Protein AF-A0A945YSK9-F1 (afdb_monomer_lite)

Radius of gyration: 14.39 Å; chains: 1; bounding box: 41×20×35 Å

Foldseek 3Di:
DVVQLVVLLVCLVVLLVCCVPPPPPPCPSNVVSVVSLVVSLVCQCVPVHDVSSVVSVVVSVVVVVVVVVVSVVVVVVVVVD

Sequence (81 aa):
MWTVISVLILIGLLMMIMEVLVIPGSGFAGLIGLVLMAAGVWLAYSKEGIMAGHITLASTLAINLLGLIIILRSKTWKKAS

pLDDT: mean 82.12, std 12.17, range [40.53, 92.44]

Secondary structure (DSSP, 8-state):
-HHHHHHHHHHHHHHHHHHHHHSTT--HHHHHHHHHHHHHHHHHHHHT-HHHHHHHHHHHHHHHHHHHHHHHHHHHHTT--

Structure (mmCIF, N/CA/C/O backbone):
data_AF-A0A945YSK9-F1
#
_entry.id   AF-A0A945YSK9-F1
#
loop_
_atom_site.group_PDB
_atom_site.id
_atom_site.type_symbol
_atom_site.label_atom_id
_atom_site.label_alt_id
_atom_site.label_comp_id
_atom_site.label_asym_id
_atom_site.label_entity_id
_atom_site.label_seq_id
_atom_site.pdbx_PDB_ins_code
_atom_site.Cartn_x
_atom_site.Cartn_y
_atom_site.Cartn_z
_atom_site.occupancy
_atom_site.B_iso_or_equiv
_atom_site.auth_seq_id
_atom_site.auth_comp_id
_atom_site.auth_asym_id
_atom_site.auth_atom_id
_atom_site.pdbx_PDB_model_num
ATOM 1 N N . MET A 1 1 ? 12.242 -9.288 -7.915 1.00 77.62 1 MET A N 1
ATOM 2 C CA . MET A 1 1 ? 12.165 -8.285 -6.824 1.00 77.62 1 MET A CA 1
ATOM 3 C C . MET A 1 1 ? 10.790 -8.269 -6.145 1.00 77.62 1 MET A C 1
ATOM 5 O O . MET A 1 1 ? 10.628 -7.633 -5.107 1.00 77.62 1 MET A O 1
ATOM 9 N N . TRP A 1 2 ? 9.840 -9.057 -6.656 1.00 80.12 2 TRP A N 1
ATOM 10 C CA . TRP A 1 2 ? 8.509 -9.329 -6.101 1.00 80.12 2 TRP A CA 1
ATOM 11 C C . TRP A 1 2 ? 8.415 -9.526 -4.587 1.00 80.12 2 TRP A C 1
ATOM 13 O O . TRP A 1 2 ? 7.487 -9.001 -3.978 1.00 80.12 2 TRP A O 1
ATOM 23 N N . THR A 1 3 ? 9.360 -10.232 -3.960 1.00 87.81 3 THR A N 1
ATOM 24 C CA . THR A 1 3 ? 9.337 -10.471 -2.508 1.00 87.81 3 THR A CA 1
ATOM 25 C C . THR A 1 3 ? 9.422 -9.165 -1.723 1.00 87.81 3 THR A C 1
ATOM 27 O O . THR A 1 3 ? 8.657 -8.955 -0.791 1.00 87.81 3 THR A O 1
ATOM 30 N N . VAL A 1 4 ? 10.298 -8.247 -2.145 1.00 88.50 4 VAL A N 1
ATOM 31 C CA . VAL A 1 4 ? 10.489 -6.944 -1.492 1.00 88.50 4 VAL A CA 1
ATOM 32 C C . VAL A 1 4 ? 9.257 -6.064 -1.685 1.00 88.50 4 VAL A C 1
ATOM 34 O O . VAL A 1 4 ? 8.770 -5.475 -0.725 1.00 88.50 4 VAL A O 1
ATOM 37 N N . ILE A 1 5 ? 8.709 -6.037 -2.904 1.00 88.00 5 ILE A N 1
ATOM 38 C CA . ILE A 1 5 ? 7.475 -5.306 -3.237 1.00 88.00 5 ILE A CA 1
ATOM 39 C C . ILE A 1 5 ? 6.309 -5.807 -2.374 1.00 88.00 5 ILE A C 1
ATOM 41 O O . ILE A 1 5 ? 5.606 -5.013 -1.752 1.00 88.00 5 ILE A O 1
ATOM 45 N N . SER A 1 6 ? 6.138 -7.128 -2.296 1.00 87.06 6 SER A N 1
ATOM 46 C CA . SER A 1 6 ? 5.056 -7.759 -1.535 1.00 87.06 6 SER A CA 1
ATOM 47 C C . SER A 1 6 ? 5.186 -7.476 -0.042 1.00 87.06 6 SER A C 1
ATOM 49 O O . SER A 1 6 ? 4.195 -7.146 0.599 1.00 87.06 6 SER A O 1
ATOM 51 N N . VAL A 1 7 ? 6.404 -7.541 0.506 1.00 91.50 7 VAL A N 1
ATOM 52 C CA . VAL A 1 7 ? 6.672 -7.229 1.917 1.00 91.50 7 VAL A CA 1
ATOM 53 C C . VAL A 1 7 ? 6.405 -5.752 2.222 1.00 91.50 7 VAL A C 1
ATOM 55 O O . VAL A 1 7 ? 5.749 -5.464 3.216 1.00 91.50 7 VAL A O 1
ATOM 58 N N . LEU A 1 8 ? 6.829 -4.818 1.362 1.00 90.44 8 LEU A N 1
ATOM 59 C CA . LEU A 1 8 ? 6.538 -3.383 1.516 1.00 90.44 8 LEU A CA 1
ATOM 60 C C . LEU A 1 8 ? 5.032 -3.107 1.563 1.00 90.44 8 LEU A C 1
ATOM 62 O O . LEU A 1 8 ? 4.561 -2.388 2.445 1.00 90.44 8 LEU A O 1
ATOM 66 N N . ILE A 1 9 ? 4.277 -3.713 0.646 1.00 89.69 9 ILE A N 1
ATOM 67 C CA . ILE A 1 9 ? 2.821 -3.553 0.588 1.00 89.69 9 ILE A CA 1
ATOM 68 C C . ILE A 1 9 ? 2.145 -4.209 1.795 1.00 89.69 9 ILE A C 1
ATOM 70 O O . ILE A 1 9 ? 1.287 -3.584 2.411 1.00 89.69 9 ILE A O 1
ATOM 74 N N . LEU A 1 10 ? 2.553 -5.424 2.176 1.00 89.88 10 LEU A N 1
ATOM 75 C CA . LEU A 1 10 ? 2.016 -6.131 3.343 1.00 89.88 10 LEU A CA 1
ATOM 76 C C . LEU A 1 10 ? 2.269 -5.373 4.646 1.00 89.88 10 LEU A C 1
ATOM 78 O O . LEU A 1 10 ? 1.349 -5.240 5.450 1.00 89.88 10 LEU A O 1
ATOM 82 N N . ILE A 1 11 ? 3.482 -4.853 4.850 1.00 92.44 11 ILE A N 1
ATOM 83 C CA . ILE A 1 11 ? 3.812 -4.050 6.033 1.00 92.44 11 ILE A CA 1
ATOM 84 C C . ILE A 1 11 ? 2.991 -2.762 6.027 1.00 92.44 11 ILE A C 1
ATOM 86 O O . ILE A 1 11 ? 2.397 -2.422 7.047 1.00 92.44 11 ILE A O 1
ATOM 90 N N . GLY A 1 12 ? 2.901 -2.068 4.889 1.00 89.38 12 GLY A N 1
ATOM 91 C CA . GLY A 1 12 ? 2.111 -0.843 4.803 1.00 89.38 12 GLY A CA 1
ATOM 92 C C . GLY A 1 12 ? 0.624 -1.071 5.107 1.00 89.38 12 GLY A C 1
ATOM 93 O O . GLY A 1 12 ? 0.019 -0.298 5.851 1.00 89.38 12 GLY A O 1
ATOM 94 N N . LEU A 1 13 ? 0.062 -2.183 4.629 1.00 87.25 13 LEU A N 1
ATOM 95 C CA . LEU A 1 13 ? -1.288 -2.642 4.968 1.00 87.25 13 LEU A CA 1
ATOM 96 C C . LEU A 1 13 ? -1.445 -2.961 6.457 1.00 87.25 13 LEU A C 1
ATOM 98 O O . LEU A 1 13 ? -2.404 -2.512 7.083 1.00 87.25 13 LEU A O 1
ATOM 102 N N . LEU A 1 14 ? -0.495 -3.695 7.037 1.00 88.62 14 LEU A N 1
ATOM 103 C CA . LEU A 1 14 ? -0.473 -4.017 8.466 1.00 88.62 14 LEU A CA 1
ATOM 104 C C . LEU A 1 14 ? -0.452 -2.760 9.332 1.00 88.62 14 LEU A C 1
ATOM 106 O O . LEU A 1 14 ? -1.194 -2.692 10.308 1.00 88.62 14 LEU A O 1
ATOM 110 N N . MET A 1 15 ? 0.348 -1.756 8.967 1.00 88.50 15 MET A N 1
ATOM 111 C CA . MET A 1 15 ? 0.392 -0.478 9.684 1.00 88.50 15 MET A CA 1
ATOM 112 C C . MET A 1 15 ? -0.937 0.273 9.590 1.00 88.50 15 MET A C 1
ATOM 114 O O . MET A 1 15 ? -1.395 0.837 10.583 1.00 88.50 15 MET A O 1
ATOM 118 N N . MET A 1 16 ? -1.591 0.226 8.429 1.00 84.19 16 MET A N 1
ATOM 119 C CA . MET A 1 16 ? -2.905 0.833 8.237 1.00 84.19 16 MET A CA 1
ATOM 120 C C . MET A 1 16 ? -3.979 0.147 9.100 1.00 84.19 16 MET A C 1
ATOM 122 O O . MET A 1 16 ? -4.779 0.820 9.746 1.00 84.19 16 MET A O 1
ATOM 126 N N . ILE A 1 17 ? -3.960 -1.188 9.180 1.00 82.31 17 ILE A N 1
ATOM 127 C CA . ILE A 1 17 ? -4.853 -1.964 10.057 1.00 82.31 17 ILE A CA 1
ATOM 128 C C . ILE A 1 17 ? -4.548 -1.675 11.534 1.00 82.31 17 ILE A C 1
ATOM 130 O O . ILE A 1 17 ? -5.469 -1.449 12.317 1.00 82.31 17 ILE A O 1
ATOM 134 N N . MET A 1 18 ? -3.267 -1.639 11.914 1.00 86.00 18 MET A N 1
ATOM 135 C CA . MET A 1 18 ? -2.818 -1.277 13.264 1.00 86.00 18 MET A CA 1
ATOM 136 C C . MET A 1 18 ? -3.322 0.102 13.683 1.00 86.00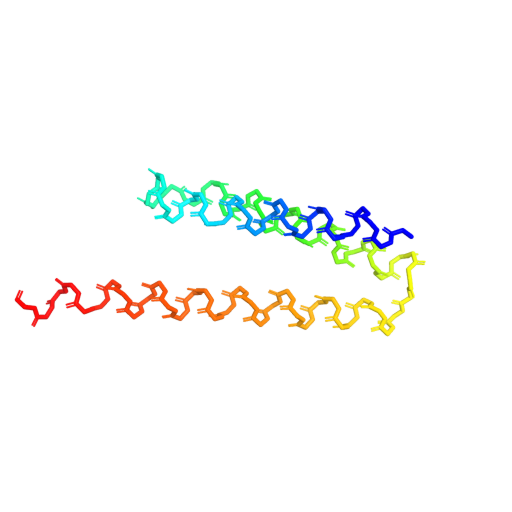 18 MET A C 1
ATOM 138 O O . MET A 1 18 ? -3.750 0.253 14.824 1.00 86.00 18 MET A O 1
ATOM 142 N N . GLU A 1 19 ? -3.332 1.095 12.789 1.00 83.62 19 GLU A N 1
ATOM 143 C CA . GLU A 1 19 ? -3.899 2.407 13.116 1.00 83.62 19 GLU A CA 1
ATOM 144 C C . GLU A 1 19 ? -5.378 2.296 13.496 1.00 83.62 19 GLU A C 1
ATOM 146 O O . GLU A 1 19 ? -5.809 2.824 14.520 1.00 83.62 19 GLU A O 1
ATOM 151 N N . VAL A 1 20 ? -6.151 1.574 12.683 1.00 76.69 20 VAL A N 1
ATOM 152 C CA . VAL A 1 20 ? -7.597 1.426 12.877 1.00 76.69 20 VAL A CA 1
ATOM 153 C C . VAL A 1 20 ? -7.914 0.661 14.165 1.00 76.69 20 VAL A C 1
ATOM 155 O O . VAL A 1 20 ? -8.897 0.990 14.831 1.00 76.69 20 VAL A O 1
ATOM 158 N N . LEU A 1 21 ? -7.098 -0.339 14.515 1.00 79.38 21 LEU A N 1
ATOM 159 C CA . LEU A 1 21 ? -7.319 -1.209 15.673 1.00 79.38 21 LEU A CA 1
ATOM 160 C C . LEU A 1 21 ? -6.748 -0.660 16.989 1.00 79.38 21 LEU A C 1
ATOM 162 O O . LEU A 1 21 ? -7.420 -0.756 18.013 1.00 79.38 21 LEU A O 1
ATOM 166 N N . VAL A 1 22 ? -5.521 -0.129 16.988 1.00 78.81 22 VAL A N 1
ATOM 167 C CA . VAL A 1 22 ? -4.776 0.205 18.219 1.00 78.81 22 VAL A CA 1
ATOM 168 C C . VAL A 1 22 ? -4.942 1.669 18.612 1.00 78.81 22 VAL A C 1
ATOM 170 O O . VAL A 1 22 ? -5.183 1.964 19.781 1.00 78.81 22 VAL A O 1
ATOM 173 N N . ILE A 1 23 ? -4.813 2.597 17.659 1.00 70.69 23 ILE A N 1
ATOM 174 C CA . ILE A 1 23 ? -4.845 4.043 17.933 1.00 70.69 23 ILE A CA 1
ATOM 175 C C . ILE A 1 23 ? -5.826 4.715 16.970 1.00 70.69 23 ILE A C 1
ATOM 177 O O . ILE A 1 23 ? -5.407 5.419 16.039 1.00 70.69 23 ILE A O 1
ATOM 181 N N . PRO A 1 24 ? -7.140 4.513 17.177 1.00 66.38 24 PRO A N 1
ATOM 182 C CA . PRO A 1 24 ? -8.142 5.106 16.313 1.00 66.38 24 PRO A CA 1
ATOM 183 C C . PRO A 1 24 ? -8.033 6.636 16.363 1.00 66.38 24 PRO A C 1
ATOM 185 O O . PRO A 1 24 ? -8.357 7.257 17.372 1.00 66.38 24 PRO A O 1
ATOM 188 N N . GLY A 1 25 ? -7.622 7.247 15.248 1.00 65.56 25 GLY A N 1
ATOM 189 C CA . GLY A 1 25 ? -7.633 8.703 15.061 1.00 65.56 25 GLY A CA 1
ATOM 190 C C . GLY A 1 25 ? -6.280 9.413 15.140 1.00 65.56 25 GLY A C 1
ATOM 191 O O . GLY A 1 25 ? -6.271 10.638 15.073 1.00 65.56 25 GLY A O 1
ATOM 192 N N . SER A 1 26 ? -5.154 8.694 15.249 1.00 75.62 26 SER A N 1
ATOM 193 C CA . SER A 1 26 ? -3.824 9.331 15.203 1.00 75.62 26 SER A CA 1
ATOM 194 C C . SER A 1 26 ? -3.328 9.662 13.791 1.00 75.62 26 SER A C 1
ATOM 196 O O . SER A 1 26 ? -2.485 10.544 13.653 1.00 75.62 26 SER A O 1
ATOM 198 N N . GLY A 1 27 ? -3.788 8.968 12.742 1.00 77.62 27 GLY A N 1
ATOM 199 C CA . GLY A 1 27 ? -3.331 9.169 11.357 1.00 77.62 27 GLY A CA 1
ATOM 200 C C . GLY A 1 27 ? -1.883 8.745 11.078 1.00 77.62 27 GLY A C 1
ATOM 201 O O . GLY A 1 27 ? -1.464 8.684 9.924 1.00 77.62 27 GLY A O 1
ATOM 202 N N . PHE A 1 28 ? -1.085 8.487 12.118 1.00 83.31 28 PHE A N 1
ATOM 203 C CA . PHE A 1 28 ? 0.370 8.402 12.006 1.00 83.31 28 PHE A CA 1
ATOM 204 C C . PHE A 1 28 ? 0.823 7.070 11.402 1.00 83.31 28 PHE A C 1
ATOM 206 O O . PHE A 1 28 ? 1.648 7.042 10.490 1.00 83.31 28 PHE A O 1
ATOM 213 N N . ALA A 1 29 ? 0.263 5.956 11.880 1.00 85.56 29 ALA A N 1
ATOM 214 C CA . ALA A 1 29 ? 0.623 4.626 11.392 1.00 85.56 29 ALA A CA 1
ATOM 215 C C . ALA A 1 29 ? 0.130 4.383 9.954 1.00 85.56 29 ALA A C 1
ATOM 217 O O . ALA A 1 29 ? 0.857 3.807 9.148 1.00 85.56 29 ALA A O 1
ATOM 218 N N . GLY A 1 30 ? -1.049 4.879 9.592 1.00 84.38 30 GLY A N 1
ATOM 219 C CA . GLY A 1 30 ? -1.595 4.828 8.240 1.00 84.38 30 GLY A CA 1
ATOM 220 C C . GLY A 1 30 ? -0.850 5.739 7.276 1.00 84.38 30 GLY A C 1
ATOM 221 O O . GLY A 1 30 ? -0.628 5.328 6.140 1.00 84.38 30 GLY A O 1
ATOM 222 N N . LEU A 1 31 ? -0.365 6.909 7.712 1.00 87.19 31 LEU A N 1
ATOM 223 C CA . LEU A 1 31 ? 0.513 7.739 6.881 1.00 87.19 31 LEU A CA 1
ATOM 224 C C . LEU A 1 31 ? 1.831 7.020 6.561 1.00 87.19 31 LEU A C 1
ATOM 226 O O . LEU A 1 31 ? 2.233 6.961 5.399 1.00 87.19 31 LEU A O 1
ATOM 230 N N . ILE A 1 32 ? 2.478 6.420 7.566 1.00 90.31 32 ILE A N 1
ATOM 231 C CA . ILE A 1 32 ? 3.693 5.617 7.350 1.00 90.31 32 ILE A CA 1
ATOM 232 C C . ILE A 1 32 ? 3.383 4.422 6.437 1.00 90.31 32 ILE A C 1
ATOM 234 O O . ILE A 1 32 ? 4.136 4.139 5.503 1.00 90.31 32 ILE A O 1
ATOM 238 N N . GLY A 1 33 ? 2.243 3.761 6.653 1.00 89.88 33 GLY A N 1
ATOM 239 C CA . GLY A 1 33 ? 1.785 2.658 5.819 1.00 89.88 33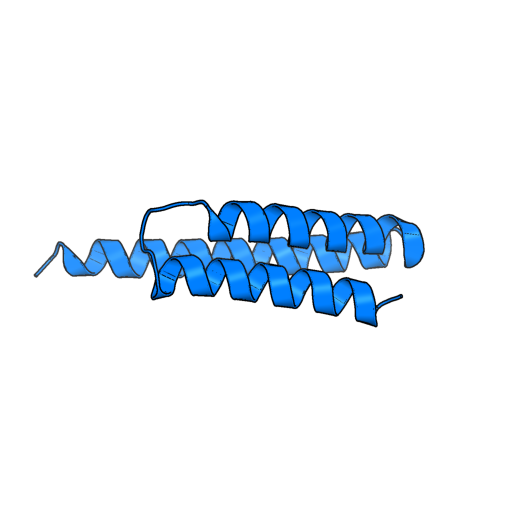 GLY A CA 1
ATOM 240 C C . GLY A 1 33 ? 1.574 3.057 4.356 1.00 89.88 33 GLY A C 1
ATOM 241 O O . GLY A 1 33 ? 1.993 2.328 3.456 1.00 89.88 33 GLY A O 1
ATOM 242 N N . LEU A 1 34 ? 0.999 4.234 4.101 1.00 88.31 34 LEU A N 1
ATOM 243 C CA . LEU A 1 34 ? 0.833 4.795 2.757 1.00 88.31 34 LEU A CA 1
ATOM 244 C C . LEU A 1 34 ? 2.172 5.066 2.072 1.00 88.31 34 LEU A C 1
ATOM 246 O O . LEU A 1 34 ? 2.327 4.718 0.902 1.00 88.31 34 LEU A O 1
ATOM 250 N N . VAL A 1 35 ? 3.150 5.628 2.787 1.00 92.31 35 VAL A N 1
ATOM 251 C CA . VAL A 1 35 ? 4.494 5.867 2.234 1.00 92.31 35 VAL A CA 1
ATOM 252 C C . VAL A 1 35 ? 5.179 4.546 1.872 1.00 92.31 35 VAL A C 1
ATOM 254 O O . VAL A 1 35 ? 5.757 4.432 0.790 1.00 92.31 35 VAL A O 1
ATOM 257 N N . LEU A 1 36 ? 5.068 3.524 2.725 1.00 91.81 36 LEU A N 1
ATOM 258 C CA . LEU A 1 36 ? 5.612 2.188 2.455 1.00 91.81 36 LEU A CA 1
ATOM 259 C C . LEU A 1 36 ? 4.952 1.533 1.235 1.00 91.81 36 LEU A C 1
ATOM 261 O O . LEU A 1 36 ? 5.646 0.998 0.368 1.00 91.81 36 LEU A O 1
ATOM 265 N N . MET A 1 37 ? 3.626 1.622 1.126 1.00 90.62 37 MET A N 1
ATOM 266 C CA . MET A 1 37 ? 2.890 1.133 -0.042 1.00 90.62 37 MET A CA 1
ATOM 267 C C . MET A 1 37 ? 3.301 1.875 -1.322 1.00 90.62 37 MET A C 1
ATOM 269 O O . MET A 1 37 ? 3.563 1.234 -2.340 1.00 90.62 37 MET A O 1
ATOM 273 N N . ALA A 1 38 ? 3.430 3.204 -1.273 1.00 90.19 38 ALA A N 1
ATOM 274 C CA . ALA A 1 38 ? 3.871 4.015 -2.408 1.00 90.19 38 ALA A CA 1
ATOM 275 C C . ALA A 1 38 ? 5.299 3.658 -2.855 1.00 90.19 38 ALA A C 1
ATOM 277 O O . ALA A 1 38 ? 5.552 3.515 -4.053 1.00 90.19 38 ALA A O 1
ATOM 278 N N . ALA A 1 39 ? 6.216 3.435 -1.908 1.00 92.06 39 ALA A N 1
ATOM 279 C CA . ALA A 1 39 ? 7.567 2.960 -2.201 1.00 92.06 39 ALA A CA 1
ATOM 280 C C . ALA A 1 39 ? 7.560 1.560 -2.844 1.00 92.06 39 ALA A C 1
ATOM 282 O O . ALA A 1 39 ? 8.286 1.323 -3.810 1.00 92.06 39 ALA A O 1
ATOM 283 N N . GLY A 1 40 ? 6.702 0.649 -2.367 1.00 90.81 40 GLY A N 1
ATOM 284 C CA . GLY A 1 40 ? 6.501 -0.672 -2.972 1.00 90.81 40 GLY A CA 1
ATOM 285 C C . GLY A 1 40 ? 6.006 -0.593 -4.419 1.00 90.81 40 GLY A C 1
ATOM 286 O O . GLY A 1 40 ? 6.558 -1.258 -5.298 1.00 90.81 40 GLY A O 1
ATOM 287 N N . VAL A 1 41 ? 5.026 0.272 -4.693 1.00 91.69 41 VAL A N 1
ATOM 288 C CA . VAL A 1 41 ? 4.517 0.522 -6.052 1.00 91.69 41 VAL A CA 1
ATOM 289 C C . VAL A 1 41 ? 5.605 1.121 -6.947 1.00 91.69 41 VAL A C 1
ATOM 291 O O . VAL A 1 41 ? 5.800 0.656 -8.069 1.00 91.69 41 VAL A O 1
ATOM 294 N N . TRP A 1 42 ? 6.359 2.110 -6.463 1.00 90.88 42 TRP A N 1
ATOM 295 C CA . TRP A 1 42 ? 7.457 2.701 -7.233 1.00 90.88 42 TRP A CA 1
ATOM 296 C C . TRP A 1 42 ? 8.538 1.669 -7.582 1.00 90.88 42 TRP A C 1
ATOM 298 O O . TRP A 1 42 ? 9.039 1.638 -8.713 1.00 90.88 42 TRP A O 1
ATOM 308 N N . LEU A 1 43 ? 8.859 0.771 -6.648 1.00 89.62 43 LEU A N 1
ATOM 309 C CA . LEU A 1 43 ? 9.790 -0.323 -6.897 1.00 89.62 43 LEU A CA 1
ATOM 310 C C . LEU A 1 43 ? 9.245 -1.302 -7.951 1.00 89.62 43 LEU A C 1
ATOM 312 O O . LEU A 1 43 ? 10.015 -1.755 -8.799 1.00 89.62 43 LEU A O 1
ATOM 316 N N . ALA A 1 44 ? 7.935 -1.572 -7.954 1.00 90.25 44 ALA A N 1
ATOM 317 C CA . ALA A 1 44 ? 7.283 -2.391 -8.978 1.00 90.25 44 ALA A CA 1
ATOM 318 C C . ALA A 1 44 ? 7.421 -1.776 -10.379 1.00 90.25 44 ALA A C 1
ATOM 320 O O . ALA A 1 44 ? 7.858 -2.463 -11.302 1.00 90.25 44 ALA A O 1
ATOM 321 N N . TYR A 1 45 ? 7.169 -0.470 -10.522 1.00 88.31 45 TYR A N 1
ATOM 322 C CA . TYR A 1 45 ? 7.404 0.246 -11.784 1.00 88.31 45 TYR A CA 1
ATOM 323 C C . TYR A 1 45 ? 8.870 0.206 -12.219 1.00 88.31 45 TYR A C 1
ATOM 325 O O . TYR A 1 45 ? 9.161 0.012 -13.398 1.00 88.31 45 TYR A O 1
ATOM 333 N N . SER A 1 46 ? 9.791 0.381 -11.271 1.00 88.88 46 SER A N 1
ATOM 334 C CA . SER A 1 46 ? 11.219 0.519 -11.570 1.00 88.88 46 SER A CA 1
ATOM 335 C C . SER A 1 46 ? 11.913 -0.807 -11.885 1.00 88.88 46 SER A C 1
ATOM 337 O O . SER A 1 46 ? 12.934 -0.806 -12.570 1.00 88.88 46 SER A O 1
ATOM 339 N N . LYS A 1 47 ? 11.429 -1.932 -11.340 1.00 88.75 47 LYS A N 1
ATOM 340 C CA . LYS A 1 47 ? 12.122 -3.231 -11.419 1.00 88.75 47 LYS A CA 1
ATOM 341 C C . LYS A 1 47 ? 11.383 -4.296 -12.216 1.00 88.75 47 LYS A C 1
ATOM 343 O O . LYS A 1 47 ? 12.048 -5.122 -12.826 1.00 88.75 47 LYS A O 1
ATOM 348 N N . GLU A 1 48 ? 10.054 -4.288 -12.205 1.00 85.50 48 GLU A N 1
ATOM 349 C CA . GLU A 1 48 ? 9.235 -5.328 -12.847 1.00 85.50 48 GLU A CA 1
ATOM 350 C C . GLU A 1 48 ? 8.522 -4.805 -14.114 1.00 85.50 48 GLU A C 1
ATOM 352 O O . GLU A 1 48 ? 7.978 -5.579 -14.898 1.00 85.50 48 GLU A O 1
ATOM 357 N N . GLY A 1 49 ? 8.569 -3.489 -14.356 1.00 87.19 49 GLY A N 1
ATOM 358 C CA . GLY A 1 49 ? 8.089 -2.844 -15.578 1.00 87.19 49 GLY A CA 1
ATOM 359 C C . GLY A 1 49 ? 6.717 -2.177 -15.443 1.00 87.19 49 GLY A C 1
ATOM 360 O O . GLY A 1 49 ? 6.033 -2.268 -14.424 1.00 87.19 49 GLY A O 1
ATOM 361 N N . ILE A 1 50 ? 6.306 -1.480 -16.506 1.00 88.00 50 ILE A N 1
ATOM 362 C CA . ILE A 1 50 ? 5.120 -0.603 -16.506 1.00 88.00 50 ILE A CA 1
ATOM 363 C C . ILE A 1 50 ? 3.825 -1.386 -16.248 1.00 88.00 50 ILE A C 1
ATOM 365 O O . ILE A 1 50 ? 2.975 -0.944 -15.474 1.00 88.00 50 ILE A O 1
ATOM 369 N N . MET A 1 51 ? 3.681 -2.566 -16.860 1.00 89.12 51 MET A N 1
ATOM 370 C CA . MET A 1 51 ? 2.482 -3.397 -16.705 1.00 89.12 51 MET A CA 1
ATOM 371 C C . MET A 1 51 ? 2.335 -3.913 -15.268 1.00 89.12 51 MET A C 1
ATOM 373 O O . MET A 1 51 ? 1.258 -3.808 -14.684 1.00 89.12 51 MET A O 1
ATOM 377 N N . ALA A 1 52 ? 3.431 -4.400 -14.676 1.00 87.38 52 ALA A N 1
ATOM 378 C CA . ALA A 1 52 ? 3.476 -4.826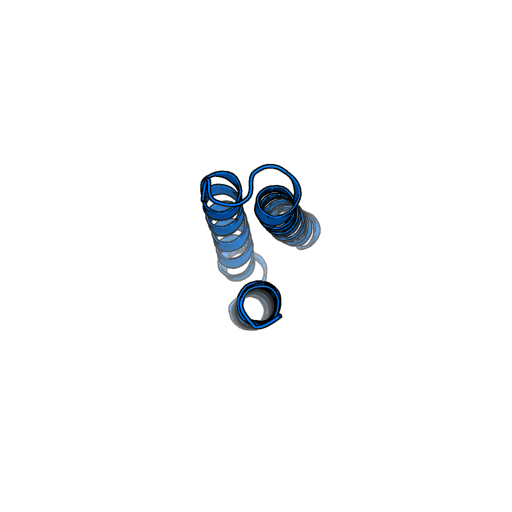 -13.281 1.00 87.38 52 ALA A CA 1
ATOM 379 C C . ALA A 1 52 ? 3.145 -3.668 -12.330 1.00 87.38 52 ALA A C 1
ATOM 381 O O . ALA A 1 52 ? 2.289 -3.813 -11.459 1.00 87.38 52 ALA A O 1
ATOM 382 N N . GLY A 1 53 ? 3.753 -2.498 -12.549 1.00 88.81 53 GLY A N 1
ATOM 383 C CA . GLY A 1 53 ? 3.486 -1.291 -11.769 1.00 88.81 53 GLY A CA 1
ATOM 384 C C . GLY A 1 53 ? 2.012 -0.880 -11.780 1.00 88.81 53 GLY A C 1
ATOM 385 O O . GLY A 1 53 ? 1.452 -0.616 -10.716 1.00 88.81 53 GLY A O 1
ATOM 386 N N . HIS A 1 54 ? 1.352 -0.895 -12.944 1.00 91.00 54 HIS A N 1
ATOM 387 C CA . HIS A 1 54 ? -0.079 -0.579 -13.036 1.00 91.00 54 HIS A CA 1
ATOM 388 C C . HIS A 1 54 ? -0.954 -1.573 -12.269 1.00 91.00 54 HIS A C 1
ATOM 390 O O . HIS A 1 54 ? -1.861 -1.146 -11.554 1.00 91.00 54 HIS A O 1
ATOM 396 N N . ILE A 1 55 ? -0.671 -2.876 -12.368 1.00 91.19 55 ILE A N 1
ATOM 397 C CA . ILE A 1 55 ? -1.409 -3.908 -11.625 1.00 91.19 55 ILE A CA 1
ATOM 398 C C . ILE A 1 55 ? -1.233 -3.705 -10.115 1.00 91.19 55 ILE A C 1
ATOM 400 O O . ILE A 1 55 ? -2.215 -3.718 -9.367 1.00 91.19 55 ILE A O 1
ATOM 404 N N . THR A 1 56 ? 0.001 -3.476 -9.658 1.00 90.94 56 THR A N 1
ATOM 405 C CA . THR A 1 56 ? 0.305 -3.245 -8.240 1.00 90.94 56 THR A CA 1
ATOM 406 C C . THR A 1 56 ? -0.351 -1.962 -7.724 1.00 90.94 56 THR A C 1
ATOM 408 O O . THR A 1 56 ? -0.947 -1.977 -6.645 1.00 90.94 56 THR A O 1
ATOM 411 N N . LEU A 1 57 ? -0.309 -0.873 -8.497 1.00 90.31 57 LEU A N 1
ATOM 412 C CA . LEU A 1 57 ? -0.959 0.393 -8.157 1.00 90.31 57 LEU A CA 1
ATOM 413 C C . LEU A 1 57 ? -2.479 0.223 -8.045 1.00 90.31 57 LEU A C 1
ATOM 415 O O . LEU A 1 57 ? -3.051 0.580 -7.018 1.00 90.31 57 LEU A O 1
ATOM 419 N N . ALA A 1 58 ? -3.120 -0.358 -9.064 1.00 91.94 58 ALA A N 1
ATOM 420 C CA . ALA A 1 58 ? -4.566 -0.570 -9.086 1.00 91.94 58 ALA A CA 1
ATOM 421 C C . ALA A 1 58 ? -5.031 -1.439 -7.909 1.00 91.94 58 ALA A C 1
ATOM 423 O O . ALA A 1 58 ? -5.998 -1.096 -7.230 1.00 91.94 58 ALA A O 1
ATOM 424 N N . SER A 1 59 ? -4.300 -2.520 -7.620 1.00 89.38 59 SER A N 1
ATOM 425 C CA . SER A 1 59 ? -4.605 -3.420 -6.501 1.00 89.38 59 SER A CA 1
ATOM 426 C C . SER A 1 59 ? -4.476 -2.708 -5.152 1.00 89.38 59 SER A C 1
ATOM 428 O O . SER A 1 59 ? -5.376 -2.787 -4.317 1.00 89.38 59 SER A O 1
ATOM 430 N N . THR A 1 60 ? -3.384 -1.965 -4.950 1.00 89.31 60 THR A N 1
ATOM 431 C CA . THR A 1 60 ? -3.131 -1.226 -3.702 1.00 89.31 60 THR A CA 1
ATOM 432 C C . THR A 1 60 ? -4.197 -0.159 -3.473 1.00 89.31 60 THR A C 1
ATOM 434 O O . THR A 1 60 ? -4.730 -0.040 -2.369 1.00 89.31 60 THR A O 1
ATOM 437 N N . LEU A 1 61 ? -4.558 0.581 -4.525 1.00 89.56 61 LEU A N 1
ATOM 438 C CA . LEU A 1 61 ? -5.578 1.621 -4.461 1.00 89.56 61 LEU A CA 1
ATOM 439 C C . LEU A 1 61 ? -6.954 1.032 -4.133 1.00 89.56 61 LEU A C 1
ATOM 441 O O . LEU A 1 61 ? -7.640 1.543 -3.251 1.00 89.56 61 LEU A O 1
ATOM 445 N N . ALA A 1 62 ? -7.336 -0.064 -4.797 1.00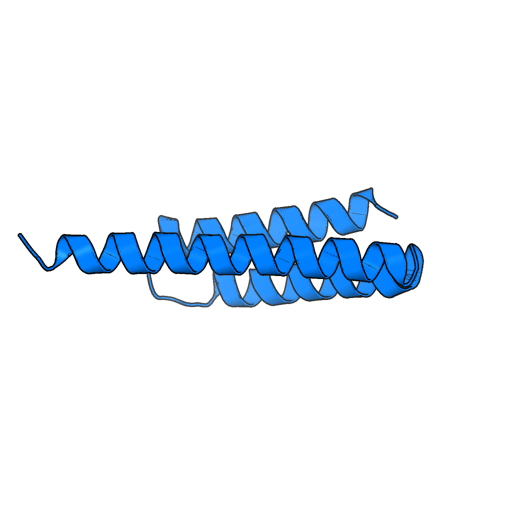 90.19 62 ALA A N 1
ATOM 446 C CA . ALA A 1 62 ? -8.610 -0.739 -4.564 1.00 90.19 62 ALA A CA 1
ATOM 447 C C . ALA A 1 62 ? -8.747 -1.211 -3.110 1.00 90.19 62 ALA A C 1
ATOM 449 O O . ALA A 1 62 ? -9.779 -0.973 -2.483 1.00 90.19 62 ALA A O 1
ATOM 450 N N . ILE A 1 63 ? -7.697 -1.819 -2.548 1.00 87.25 63 ILE A N 1
ATOM 451 C CA . ILE A 1 63 ? -7.690 -2.270 -1.150 1.00 87.25 63 ILE A CA 1
ATOM 452 C C . ILE A 1 63 ? -7.829 -1.081 -0.191 1.00 87.25 63 ILE A C 1
ATOM 454 O O . ILE A 1 63 ? -8.623 -1.140 0.749 1.00 87.25 63 ILE A O 1
ATOM 458 N N . ASN A 1 64 ? -7.098 0.009 -0.436 1.00 84.69 64 ASN A N 1
ATOM 459 C CA . ASN A 1 64 ? -7.154 1.202 0.408 1.00 84.69 64 ASN A CA 1
ATOM 460 C C . ASN A 1 64 ? -8.554 1.846 0.382 1.00 84.69 64 ASN A C 1
ATOM 462 O O . ASN A 1 64 ? -9.116 2.171 1.430 1.00 84.69 64 ASN A O 1
ATOM 466 N N . LEU A 1 65 ? -9.158 1.947 -0.809 1.00 86.56 65 LEU A N 1
ATOM 467 C CA . LEU A 1 65 ? -10.502 2.493 -1.003 1.00 86.56 65 LEU A CA 1
ATOM 468 C C . LEU A 1 65 ? -11.570 1.633 -0.313 1.00 86.56 65 LEU A C 1
ATOM 470 O O . LEU A 1 65 ? -12.433 2.161 0.388 1.00 86.56 65 LEU A O 1
ATOM 474 N N . LEU A 1 66 ? -11.496 0.308 -0.476 1.00 85.50 66 LEU A N 1
ATOM 475 C CA . LEU A 1 66 ? -12.389 -0.640 0.195 1.00 85.50 66 LEU A CA 1
ATOM 476 C C . LEU A 1 66 ? -12.264 -0.534 1.717 1.00 85.50 66 LEU A C 1
ATOM 478 O O . LEU A 1 66 ? -13.281 -0.469 2.410 1.00 85.50 66 LEU A O 1
ATOM 482 N N . GLY A 1 67 ? -11.034 -0.452 2.232 1.00 78.94 67 GLY A N 1
ATOM 483 C CA . GLY A 1 67 ? -10.767 -0.235 3.651 1.00 78.94 67 GLY A CA 1
ATOM 484 C C . GLY A 1 67 ? -11.422 1.046 4.165 1.00 78.94 67 GLY A C 1
ATOM 485 O O . GLY A 1 67 ? -12.145 1.011 5.162 1.00 78.94 67 GLY A O 1
ATOM 486 N N . LEU A 1 68 ? -11.258 2.158 3.444 1.00 79.00 68 LEU A N 1
ATOM 487 C CA . LEU A 1 68 ? -11.875 3.436 3.796 1.00 79.00 68 LEU A CA 1
ATOM 488 C C . LEU A 1 68 ? -13.409 3.348 3.816 1.00 79.00 68 LEU A C 1
ATOM 490 O O . LEU A 1 68 ? -14.032 3.807 4.773 1.00 79.00 68 LEU A O 1
ATOM 494 N N . ILE A 1 69 ? -14.023 2.720 2.808 1.00 82.19 69 ILE A N 1
ATOM 495 C CA . ILE A 1 69 ? -15.482 2.531 2.743 1.00 82.19 69 ILE A CA 1
ATOM 496 C C . ILE A 1 69 ? -15.981 1.717 3.944 1.00 82.19 69 ILE A C 1
ATOM 498 O O . ILE A 1 69 ? -16.969 2.100 4.575 1.00 82.19 69 ILE A O 1
ATOM 502 N N . ILE A 1 70 ? -15.302 0.619 4.292 1.00 78.19 70 ILE A N 1
ATOM 503 C CA . ILE A 1 70 ? -15.670 -0.233 5.435 1.00 78.19 70 ILE A CA 1
ATOM 504 C C . ILE A 1 70 ? -15.563 0.549 6.751 1.00 78.19 70 ILE A C 1
ATOM 506 O O . ILE A 1 70 ? -16.488 0.508 7.567 1.00 78.19 70 ILE A O 1
ATOM 510 N N . ILE A 1 71 ? -14.476 1.300 6.948 1.00 69.88 71 ILE A N 1
ATOM 511 C CA . ILE A 1 71 ? -14.254 2.116 8.151 1.00 69.88 71 ILE A CA 1
ATOM 512 C C . ILE A 1 71 ? -15.322 3.209 8.273 1.00 69.88 71 ILE A C 1
ATOM 514 O O . ILE A 1 71 ? -15.908 3.386 9.346 1.00 69.88 71 ILE A O 1
ATOM 518 N N . LEU A 1 72 ? -15.603 3.924 7.179 1.00 73.75 72 LEU A N 1
ATOM 519 C CA . LEU A 1 72 ? -16.605 4.989 7.153 1.00 73.75 72 LEU A CA 1
ATOM 520 C C . LEU A 1 72 ? -18.005 4.445 7.440 1.00 73.75 72 LEU A C 1
ATOM 522 O O . LEU A 1 72 ? -18.701 5.025 8.278 1.00 73.75 72 LEU A O 1
ATOM 526 N N . ARG A 1 73 ? -18.395 3.316 6.824 1.00 69.81 73 ARG A N 1
ATOM 527 C CA . ARG A 1 73 ? -19.672 2.646 7.129 1.00 69.81 73 ARG A CA 1
ATOM 528 C C . ARG A 1 73 ? -19.723 2.195 8.589 1.00 69.81 73 ARG A C 1
ATOM 530 O O . ARG A 1 73 ? -20.692 2.493 9.269 1.00 69.81 73 ARG A O 1
ATOM 537 N N . SER A 1 74 ? -18.677 1.576 9.127 1.00 60.44 74 SER A N 1
ATOM 538 C CA . SER A 1 74 ? -18.658 1.147 10.537 1.00 60.44 74 SER A CA 1
ATOM 539 C C . SER A 1 74 ? -18.873 2.312 11.521 1.00 60.44 74 SER A C 1
ATOM 541 O O . SER A 1 74 ? -19.643 2.197 12.479 1.00 60.44 74 SER A O 1
ATOM 543 N N . LYS A 1 75 ? -18.274 3.484 11.258 1.00 55.16 75 LYS A N 1
ATOM 544 C CA . LYS A 1 75 ? -18.453 4.672 12.112 1.00 55.16 75 LYS A CA 1
ATOM 545 C C . LYS A 1 75 ? -19.807 5.368 11.950 1.00 55.16 75 LYS A C 1
ATOM 547 O O . LYS A 1 75 ? -20.275 5.960 12.920 1.00 55.16 75 LYS A O 1
ATOM 552 N N . THR A 1 76 ? 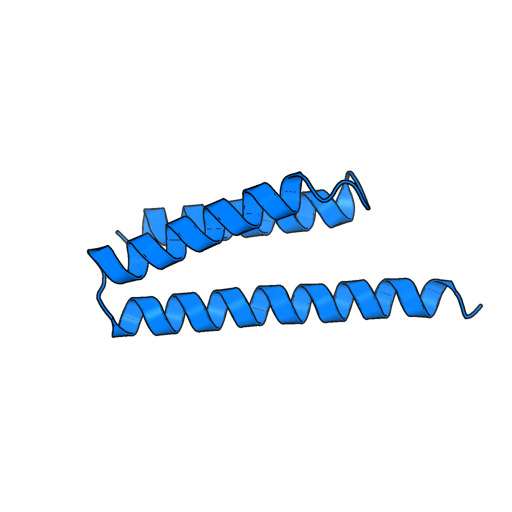-20.451 5.305 10.782 1.00 55.78 76 THR A N 1
ATOM 553 C CA . THR A 1 76 ? -21.783 5.922 10.602 1.00 55.78 76 THR A CA 1
ATOM 554 C C . THR A 1 76 ? -22.876 5.161 11.347 1.00 55.78 76 THR A C 1
ATOM 556 O O . THR A 1 76 ? -23.800 5.779 11.865 1.00 55.78 76 THR A O 1
ATOM 559 N N . TRP A 1 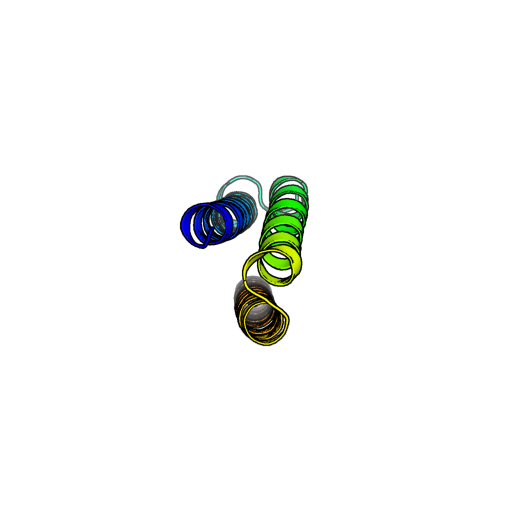77 ? -22.758 3.837 11.466 1.00 51.66 77 TRP A N 1
ATOM 560 C CA . TRP A 1 77 ? -23.807 3.005 12.064 1.00 51.66 77 TRP A CA 1
ATOM 561 C C . TRP A 1 77 ? -23.814 3.059 13.598 1.00 51.66 77 TRP A C 1
ATOM 563 O O . TRP A 1 77 ? -24.871 2.926 14.203 1.00 51.66 77 TRP A O 1
ATOM 573 N N . LYS A 1 78 ? -22.677 3.367 14.241 1.00 50.25 78 LYS A N 1
ATOM 574 C CA . LYS A 1 78 ? -22.616 3.591 15.699 1.00 50.25 78 LYS A CA 1
ATOM 575 C C . LYS A 1 78 ? -23.316 4.866 16.180 1.00 50.25 78 LYS A C 1
ATOM 577 O O . LYS A 1 78 ? -23.491 5.023 17.381 1.00 50.25 78 LYS A O 1
ATOM 582 N N . LYS A 1 79 ? -23.675 5.789 15.282 1.00 46.69 79 LYS A N 1
ATOM 583 C CA . LYS A 1 79 ? -24.324 7.060 15.642 1.00 46.69 79 LYS A CA 1
ATOM 584 C C . LYS A 1 79 ? -25.842 7.054 15.415 1.00 46.69 79 LYS A C 1
ATOM 586 O O . LYS A 1 79 ? -26.470 8.089 15.603 1.00 46.69 79 LYS A O 1
ATOM 591 N N . ALA A 1 80 ? -26.405 5.920 14.989 1.00 46.66 80 ALA A N 1
ATOM 592 C CA . ALA A 1 80 ? -27.816 5.771 14.632 1.00 46.66 80 ALA A CA 1
ATOM 593 C C . ALA A 1 80 ? -28.602 4.802 15.543 1.00 46.66 80 ALA A C 1
ATOM 595 O O . ALA A 1 80 ? -29.720 4.441 15.185 1.00 46.66 80 ALA A O 1
ATOM 596 N N . SER A 1 81 ? -28.047 4.383 16.692 1.00 40.53 81 SER A N 1
ATOM 597 C CA . SER A 1 81 ? -28.810 3.705 17.757 1.00 40.53 81 SER A CA 1
ATOM 598 C C . SER A 1 81 ? -28.885 4.563 19.006 1.00 40.53 81 SER A C 1
ATOM 600 O O . SER A 1 81 ? -27.790 5.010 19.424 1.00 40.53 81 SER A O 1
#